Protein AF-A0A2T8HPM7-F1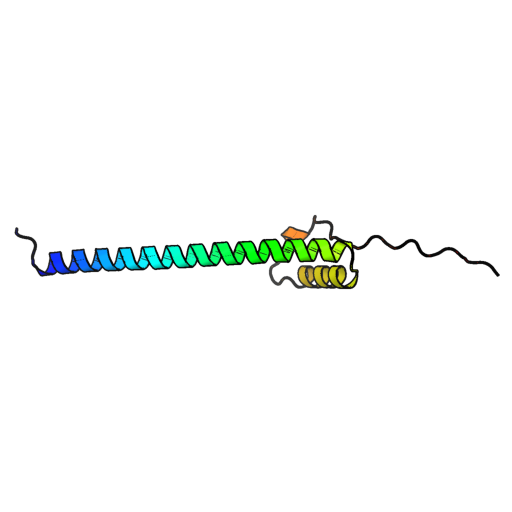 (afdb_monomer_lite)

Sequence (95 aa):
MAETELERAEKRYAQAKARLQALKNRESTRQRKLDTRRKVILGGALLDLAERDSGAAAMLDRLIRNLPREQDRKAFADWNMPSPAPSSSDPDTSS

pLDDT: mean 86.31, std 12.54, range [50.84, 97.38]

Organism: NCBI:txid2172121

Foldseek 3Di:
DDDDPVNVVVVVVVVVVVVVVVVVVVVVVVVVVVVVVVCVVVVVVLQVVQLADQVSQVVVVVVLVPPPDPVSNVVCPPPDGRHHDPPPPDDDPDD

Structure (mmCIF, N/CA/C/O backbone):
data_AF-A0A2T8HPM7-F1
#
_entry.id   AF-A0A2T8HPM7-F1
#
loop_
_atom_site.group_PDB
_atom_site.id
_atom_site.type_symbol
_atom_site.label_atom_id
_atom_site.label_alt_id
_atom_site.label_comp_id
_atom_site.label_asym_id
_atom_site.label_entity_id
_atom_site.label_seq_id
_atom_site.pdbx_PDB_ins_code
_atom_site.Cartn_x
_atom_site.Cartn_y
_atom_site.Cartn_z
_atom_site.occupancy
_atom_site.B_iso_or_equiv
_atom_site.auth_seq_id
_atom_site.auth_comp_id
_atom_site.auth_asym_id
_atom_site.auth_atom_id
_atom_site.pdbx_PDB_model_num
ATOM 1 N N . MET A 1 1 ? -39.368 -7.575 35.964 1.00 52.91 1 MET A N 1
ATOM 2 C CA . MET A 1 1 ? -38.203 -7.327 36.837 1.00 52.91 1 MET A CA 1
ATOM 3 C C . MET A 1 1 ? -37.503 -6.092 36.305 1.00 52.91 1 MET A C 1
ATOM 5 O O . MET A 1 1 ? -37.251 -6.051 35.109 1.00 52.91 1 MET A O 1
ATOM 9 N N . ALA A 1 2 ? -37.335 -5.053 37.124 1.00 61.28 2 ALA A N 1
ATOM 10 C CA . ALA A 1 2 ? -36.662 -3.831 36.693 1.00 61.28 2 ALA A CA 1
ATOM 11 C C . ALA A 1 2 ? -35.185 -4.148 36.427 1.00 61.28 2 ALA A C 1
ATOM 13 O O . ALA A 1 2 ? -34.547 -4.774 37.273 1.00 61.28 2 ALA A O 1
ATOM 14 N N . GLU A 1 3 ? -34.672 -3.751 35.259 1.00 62.62 3 GLU A N 1
ATOM 15 C CA . GLU A 1 3 ? -33.235 -3.792 34.972 1.00 62.62 3 GLU A CA 1
ATOM 16 C C . GLU A 1 3 ? -32.482 -3.163 36.140 1.00 62.62 3 GLU A C 1
ATOM 18 O O . GLU A 1 3 ? -32.775 -2.036 36.554 1.00 62.62 3 GLU A O 1
ATOM 23 N N . THR A 1 4 ? -31.527 -3.907 36.683 1.00 81.69 4 THR A N 1
ATOM 24 C CA . THR A 1 4 ? -30.693 -3.390 37.761 1.00 81.69 4 THR A CA 1
ATOM 25 C C . THR A 1 4 ? -29.808 -2.269 37.216 1.00 81.69 4 THR A C 1
ATOM 27 O O . THR A 1 4 ? -29.421 -2.262 36.045 1.00 81.69 4 THR A O 1
ATOM 30 N N . GLU A 1 5 ? -29.454 -1.301 38.060 1.00 79.69 5 GLU A N 1
ATOM 31 C CA . GLU A 1 5 ? -28.521 -0.227 37.685 1.00 79.69 5 GLU A CA 1
ATOM 32 C C . GLU A 1 5 ? -27.187 -0.775 37.142 1.00 79.69 5 GLU A C 1
ATOM 34 O O . GLU A 1 5 ? -26.570 -0.175 36.260 1.00 79.69 5 GLU A O 1
ATOM 39 N N . LEU A 1 6 ? -26.799 -1.968 37.602 1.00 81.31 6 LEU A N 1
ATOM 40 C CA . LEU A 1 6 ? -25.642 -2.716 37.125 1.00 81.31 6 LEU A CA 1
ATOM 41 C C . LEU A 1 6 ? -25.797 -3.124 35.652 1.00 81.31 6 LEU A C 1
ATOM 43 O O . LEU A 1 6 ? -24.921 -2.834 34.841 1.00 81.31 6 LEU A O 1
ATOM 47 N N . GLU A 1 7 ? -26.945 -3.679 35.266 1.00 84.31 7 GLU A N 1
ATOM 48 C CA . GLU A 1 7 ? -27.223 -4.081 33.882 1.00 84.31 7 GLU A CA 1
ATOM 49 C C . GLU A 1 7 ? -27.242 -2.871 32.926 1.00 84.31 7 GLU A C 1
ATOM 51 O O . GLU A 1 7 ? -26.733 -2.921 31.801 1.00 84.31 7 GLU A O 1
ATOM 56 N N . ARG A 1 8 ? -27.748 -1.721 33.392 1.00 84.12 8 ARG A N 1
ATOM 57 C CA . ARG A 1 8 ? -27.692 -0.456 32.637 1.00 84.12 8 ARG A CA 1
ATOM 58 C C . ARG A 1 8 ? -26.269 0.078 32.488 1.00 84.12 8 ARG A C 1
ATOM 60 O O . ARG A 1 8 ? -25.957 0.710 31.473 1.00 84.12 8 ARG A O 1
ATOM 67 N N . ALA A 1 9 ? -25.419 -0.099 33.496 1.00 85.38 9 ALA A N 1
ATOM 68 C CA . ALA A 1 9 ? -24.014 0.296 33.438 1.00 85.38 9 ALA A CA 1
ATOM 69 C C . ALA A 1 9 ? -23.225 -0.608 32.477 1.00 85.38 9 ALA A C 1
ATOM 71 O O . ALA A 1 9 ? -22.493 -0.103 31.622 1.00 85.38 9 ALA A O 1
ATOM 72 N N . GLU A 1 10 ? -23.448 -1.922 32.530 1.00 87.88 10 GLU A N 1
ATOM 73 C CA . GLU A 1 10 ? -22.831 -2.893 31.622 1.00 87.88 10 GLU A CA 1
ATOM 74 C C . GLU A 1 10 ? -23.226 -2.653 30.164 1.00 87.88 10 GLU A C 1
ATOM 76 O O . GLU A 1 10 ? -22.355 -2.599 29.292 1.00 87.88 10 GLU A O 1
ATOM 81 N N . LYS A 1 11 ? -24.515 -2.407 29.885 1.00 89.19 11 LYS A N 1
ATOM 82 C CA . LYS A 1 11 ? -24.984 -2.061 28.532 1.00 89.19 11 LYS A CA 1
ATOM 83 C C . LYS A 1 11 ? -24.289 -0.809 27.994 1.00 89.19 11 LYS A C 1
ATOM 85 O O . LYS A 1 11 ? -23.846 -0.794 26.844 1.00 89.19 11 LYS A O 1
ATOM 90 N N . ARG A 1 12 ? -24.135 0.232 28.821 1.00 88.75 12 ARG A N 1
ATOM 91 C CA . ARG A 1 12 ? -23.425 1.467 28.442 1.00 88.75 12 ARG A CA 1
ATOM 92 C C . ARG A 1 12 ? -21.939 1.217 28.180 1.00 88.75 12 ARG A C 1
ATOM 94 O O . ARG A 1 12 ? -21.411 1.706 27.180 1.00 88.75 12 ARG A O 1
ATOM 101 N N . TYR A 1 13 ? -21.279 0.417 29.016 1.00 91.44 13 TYR A N 1
ATOM 102 C CA . TYR A 1 13 ? -19.880 0.036 28.822 1.00 91.44 13 TYR A CA 1
ATOM 103 C C . TYR A 1 13 ? -19.679 -0.773 27.535 1.00 91.44 13 TYR A C 1
ATOM 105 O O . TYR A 1 13 ? -18.800 -0.454 26.733 1.00 91.44 13 TYR A O 1
ATOM 113 N N . ALA A 1 14 ? -20.527 -1.774 27.288 1.00 92.75 14 ALA A N 1
ATOM 114 C CA . ALA A 1 14 ? -20.477 -2.592 26.082 1.00 92.75 14 ALA A CA 1
ATOM 115 C C . ALA A 1 14 ? -20.653 -1.739 24.815 1.00 92.75 14 ALA A C 1
ATOM 117 O O . ALA A 1 14 ? -19.884 -1.878 23.862 1.00 92.75 14 ALA A O 1
ATOM 118 N N . GLN A 1 15 ? -21.597 -0.792 24.826 1.00 92.62 15 GLN A N 1
ATOM 119 C CA . GLN A 1 15 ? -21.787 0.150 23.721 1.00 92.62 15 GLN A CA 1
ATOM 120 C C . GLN A 1 15 ? -20.573 1.066 23.518 1.00 92.62 15 GLN A C 1
ATOM 122 O O . GLN A 1 15 ? -20.131 1.254 22.383 1.00 92.62 15 GLN A O 1
ATOM 127 N N . ALA A 1 16 ? -20.003 1.621 24.590 1.00 92.12 16 ALA A N 1
ATOM 128 C CA . ALA A 1 16 ? -18.812 2.464 24.504 1.00 92.12 16 ALA A CA 1
ATOM 129 C C . ALA A 1 16 ? -17.599 1.684 23.968 1.00 92.12 16 ALA A C 1
ATOM 131 O O . ALA A 1 16 ? -16.894 2.162 23.077 1.00 92.12 16 ALA A O 1
ATOM 132 N N . LYS A 1 17 ? -17.403 0.446 24.435 1.00 94.19 17 LYS A N 1
ATOM 133 C CA . LYS A 1 17 ? -16.348 -0.458 23.964 1.00 94.19 17 LYS A CA 1
ATOM 134 C C . LYS A 1 17 ? -16.524 -0.811 22.487 1.00 94.19 17 LYS A C 1
ATOM 136 O O . LYS A 1 17 ? -15.554 -0.753 21.731 1.00 94.19 17 LYS A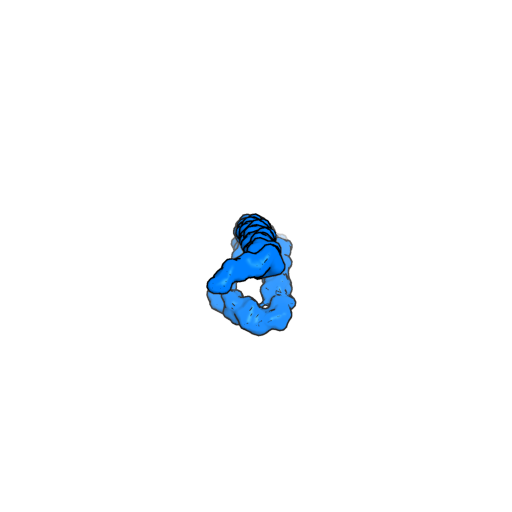 O 1
ATOM 141 N N . ALA A 1 18 ? -17.749 -1.107 22.052 1.00 94.56 18 ALA A N 1
ATOM 142 C CA . ALA A 1 18 ? -18.056 -1.377 20.649 1.00 94.56 18 ALA A CA 1
ATOM 143 C C . ALA A 1 18 ? -17.770 -0.159 19.754 1.00 94.56 18 ALA A C 1
ATOM 145 O O . ALA A 1 18 ? -17.155 -0.299 18.695 1.00 94.56 18 ALA A O 1
ATOM 146 N N . ARG A 1 19 ? -18.137 1.052 20.200 1.00 92.44 19 ARG A N 1
ATOM 147 C CA . ARG A 1 19 ? -17.823 2.306 19.490 1.00 92.44 19 ARG A CA 1
ATOM 148 C C . ARG A 1 19 ? -16.316 2.528 19.373 1.00 92.44 19 ARG A C 1
ATOM 150 O O . ARG A 1 19 ? -15.831 2.837 18.286 1.00 92.44 19 ARG A O 1
ATOM 157 N N . LEU A 1 20 ? -15.571 2.319 20.457 1.00 92.19 20 LEU A N 1
ATOM 158 C CA . LEU A 1 20 ? -14.114 2.450 20.465 1.00 92.19 20 LEU A CA 1
ATOM 159 C C . LEU A 1 20 ? -13.449 1.443 19.518 1.00 92.19 20 LEU A C 1
ATOM 161 O O . LEU A 1 20 ? -12.558 1.811 18.752 1.00 92.19 20 LEU A O 1
ATOM 165 N N . GLN A 1 21 ? -13.914 0.192 19.504 1.00 94.69 21 GLN A N 1
ATOM 166 C CA . GLN A 1 21 ? -13.410 -0.814 18.571 1.00 94.69 21 GLN A CA 1
ATOM 167 C C . GLN A 1 21 ? -13.724 -0.451 17.113 1.00 94.69 21 GLN A C 1
ATOM 169 O O . GLN A 1 21 ? -12.864 -0.593 16.245 1.00 94.69 21 GLN A O 1
ATOM 174 N N . ALA A 1 22 ? -14.924 0.066 16.834 1.00 94.00 22 ALA A N 1
ATOM 175 C CA . ALA A 1 22 ? -15.299 0.510 15.495 1.00 94.00 22 ALA A CA 1
ATOM 176 C C . ALA A 1 22 ? -14.402 1.655 14.994 1.00 94.00 22 ALA A C 1
ATOM 178 O O . ALA A 1 22 ? -13.991 1.645 13.833 1.00 94.00 22 ALA A O 1
ATOM 179 N N . LEU A 1 23 ? -14.051 2.611 15.859 1.00 94.38 23 LEU A N 1
ATOM 180 C CA . LEU A 1 23 ? -13.124 3.695 15.520 1.00 94.38 23 LEU A CA 1
ATOM 181 C C . LEU A 1 23 ? -11.709 3.171 15.240 1.00 94.38 23 LEU A C 1
ATOM 183 O O . LEU A 1 23 ? -11.155 3.476 14.184 1.00 94.38 23 LEU A O 1
ATOM 187 N N . LYS A 1 24 ? -11.173 2.294 16.099 1.00 94.12 24 LYS A N 1
ATOM 188 C CA . LYS A 1 24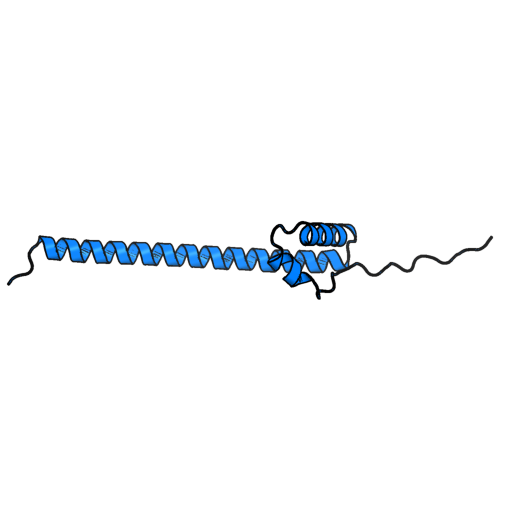 ? -9.867 1.645 15.873 1.00 94.12 24 LYS A CA 1
ATOM 189 C C . LYS A 1 24 ? -9.822 0.873 14.555 1.00 94.12 24 LYS A C 1
ATOM 191 O O . LYS A 1 24 ? -8.853 0.964 13.804 1.00 94.12 24 LYS A O 1
ATOM 196 N N . ASN A 1 25 ? -10.889 0.140 14.239 1.00 94.44 25 ASN A N 1
ATOM 197 C CA . ASN A 1 25 ? -10.992 -0.607 12.986 1.00 94.44 25 ASN A CA 1
ATOM 198 C C . ASN A 1 25 ? -11.038 0.325 11.766 1.00 94.44 25 ASN A C 1
ATOM 200 O O . ASN A 1 25 ? -10.457 0.017 10.724 1.00 94.44 25 ASN A O 1
ATOM 204 N N . ARG A 1 26 ? -11.704 1.481 11.876 1.00 93.88 26 ARG A N 1
ATOM 205 C CA . ARG A 1 26 ? -11.728 2.493 10.808 1.00 93.88 26 ARG A CA 1
ATOM 206 C C . ARG A 1 26 ? -10.350 3.100 10.579 1.00 93.88 26 ARG A C 1
ATOM 208 O O . ARG A 1 26 ? -9.945 3.248 9.427 1.00 93.88 26 ARG A O 1
ATOM 215 N N . GLU A 1 27 ? -9.622 3.415 11.646 1.00 94.12 27 GLU A N 1
ATOM 216 C CA . GLU A 1 27 ? -8.260 3.942 11.546 1.00 94.12 27 GLU A CA 1
ATOM 217 C C . GLU A 1 27 ? -7.299 2.928 10.933 1.00 94.12 27 GLU A C 1
ATOM 219 O O . GLU A 1 27 ? -6.604 3.264 9.975 1.00 94.12 27 GLU A O 1
ATOM 224 N N . SER A 1 28 ? -7.315 1.674 11.394 1.00 93.56 28 SER A N 1
ATOM 225 C CA . SER A 1 28 ? -6.461 0.626 10.826 1.00 93.56 28 SER A CA 1
ATOM 226 C C . SER A 1 28 ? -6.782 0.373 9.351 1.00 93.56 28 SER A C 1
ATOM 228 O O . SER A 1 28 ? -5.878 0.237 8.528 1.00 93.56 28 SER A O 1
ATOM 230 N N . THR A 1 29 ? -8.064 0.409 8.978 1.00 93.88 29 THR A N 1
ATOM 231 C CA . THR A 1 29 ? -8.494 0.313 7.578 1.00 93.88 29 THR A CA 1
ATOM 232 C C . THR A 1 29 ? -7.978 1.492 6.755 1.00 93.88 29 THR A C 1
ATOM 234 O O . THR A 1 29 ? -7.469 1.297 5.652 1.00 93.88 29 THR A O 1
ATOM 237 N N . ARG A 1 30 ? -8.073 2.722 7.275 1.00 94.06 30 ARG A N 1
ATOM 238 C CA . ARG A 1 30 ? -7.561 3.920 6.594 1.00 94.06 30 ARG A CA 1
ATOM 239 C C . ARG A 1 30 ? -6.043 3.850 6.417 1.00 94.06 30 ARG A C 1
ATOM 241 O O . ARG A 1 30 ? -5.559 4.133 5.325 1.00 94.06 30 ARG A O 1
ATOM 248 N N . GLN A 1 31 ? -5.308 3.436 7.447 1.00 93.38 31 GLN A N 1
ATOM 249 C CA . GLN A 1 31 ? -3.854 3.277 7.383 1.00 93.38 31 GLN A CA 1
ATOM 250 C C . GLN A 1 31 ? -3.450 2.229 6.346 1.00 93.38 31 GLN A C 1
ATOM 252 O O . GLN A 1 31 ? -2.601 2.514 5.507 1.00 93.38 31 GLN A O 1
ATOM 257 N N . ARG A 1 32 ? -4.113 1.065 6.327 1.00 95.44 32 ARG A N 1
ATOM 258 C CA . ARG A 1 32 ? -3.867 0.022 5.318 1.00 95.44 32 ARG A CA 1
ATOM 259 C C . ARG A 1 32 ? -4.132 0.526 3.902 1.00 95.44 32 ARG A C 1
ATOM 261 O O . ARG A 1 32 ? -3.306 0.307 3.031 1.00 95.44 32 ARG A O 1
ATOM 268 N N . LYS A 1 33 ? -5.226 1.265 3.673 1.00 96.38 33 LYS A N 1
ATOM 269 C CA . LYS A 1 33 ? -5.514 1.866 2.356 1.00 96.38 33 LYS A CA 1
ATOM 270 C C . LYS A 1 33 ? -4.406 2.816 1.899 1.00 96.38 33 LYS A C 1
ATOM 272 O O . LYS A 1 33 ? -4.005 2.775 0.738 1.00 96.38 33 LYS A O 1
ATOM 277 N N . LEU A 1 34 ? -3.914 3.667 2.800 1.00 95.12 34 LEU A N 1
ATOM 278 C CA . LEU A 1 34 ? -2.817 4.587 2.492 1.00 95.12 34 LEU A CA 1
ATOM 279 C C . LEU A 1 34 ? -1.506 3.842 2.224 1.00 95.12 34 LEU A C 1
ATOM 281 O O . LEU A 1 34 ? -0.805 4.182 1.276 1.00 95.12 34 LEU A O 1
ATOM 285 N N . ASP A 1 35 ? -1.194 2.824 3.022 1.00 96.69 35 ASP A N 1
ATOM 286 C CA . ASP A 1 35 ? -0.011 1.981 2.843 1.00 96.69 35 ASP A CA 1
ATOM 287 C C . ASP A 1 35 ? -0.045 1.227 1.505 1.00 96.69 35 ASP A C 1
ATOM 289 O O . ASP A 1 35 ? 0.901 1.316 0.724 1.00 96.69 35 ASP A O 1
ATOM 293 N N . THR A 1 36 ? -1.171 0.588 1.171 1.00 97.38 36 THR A N 1
ATOM 294 C CA . THR A 1 36 ? -1.372 -0.051 -0.136 1.00 97.38 36 THR A CA 1
ATOM 295 C C . THR A 1 36 ? -1.188 0.952 -1.270 1.00 97.38 36 THR A C 1
ATOM 297 O O . THR A 1 36 ? -0.465 0.662 -2.218 1.00 97.38 36 THR A O 1
ATOM 300 N N . ARG A 1 37 ? -1.764 2.159 -1.169 1.00 96.25 37 ARG A N 1
ATOM 301 C CA . ARG A 1 37 ? -1.595 3.193 -2.202 1.00 96.25 37 ARG A CA 1
ATOM 302 C C . ARG A 1 37 ? -0.130 3.599 -2.376 1.00 96.25 37 ARG A C 1
ATOM 304 O O . ARG A 1 37 ? 0.320 3.725 -3.507 1.00 96.25 37 ARG A O 1
ATOM 311 N N . ARG A 1 38 ? 0.620 3.779 -1.284 1.00 97.38 38 ARG A N 1
ATOM 312 C CA . ARG A 1 38 ? 2.058 4.103 -1.338 1.00 97.38 38 ARG A CA 1
ATOM 313 C C . ARG A 1 38 ? 2.856 2.995 -2.018 1.00 97.38 38 ARG A C 1
ATOM 315 O O . ARG A 1 38 ? 3.674 3.297 -2.877 1.00 97.38 38 ARG A O 1
ATOM 322 N N . LYS A 1 39 ? 2.577 1.734 -1.679 1.00 96.75 39 LYS A N 1
ATOM 323 C CA . LYS A 1 39 ? 3.226 0.565 -2.290 1.00 96.75 39 LYS A CA 1
ATOM 324 C C . LYS A 1 39 ? 2.930 0.453 -3.782 1.00 96.75 39 LYS A C 1
ATOM 326 O O . LYS A 1 39 ? 3.849 0.200 -4.546 1.00 96.75 39 LYS A O 1
ATOM 331 N N . VAL A 1 40 ? 1.685 0.692 -4.197 1.00 96.81 40 VAL A N 1
ATOM 332 C CA . VAL A 1 40 ? 1.299 0.677 -5.618 1.00 96.81 40 VAL A CA 1
ATOM 333 C C . VAL A 1 40 ? 2.002 1.790 -6.393 1.00 96.81 40 VAL A C 1
ATOM 335 O O . VAL A 1 40 ? 2.579 1.517 -7.438 1.00 96.81 40 VAL A O 1
ATOM 338 N N . ILE A 1 41 ? 2.001 3.023 -5.874 1.00 96.62 41 ILE A N 1
ATOM 339 C CA . ILE A 1 41 ? 2.658 4.162 -6.538 1.00 96.62 41 ILE A CA 1
ATOM 340 C C . ILE A 1 41 ? 4.166 3.927 -6.650 1.00 96.62 41 ILE A C 1
ATOM 342 O O . ILE A 1 41 ? 4.731 4.095 -7.725 1.00 96.62 41 ILE A O 1
ATOM 346 N N . LEU A 1 42 ? 4.812 3.525 -5.553 1.00 96.38 42 LEU A N 1
ATOM 347 C CA . LEU A 1 42 ? 6.249 3.265 -5.544 1.00 96.38 42 LEU A CA 1
ATOM 348 C C . LEU A 1 42 ? 6.614 2.087 -6.453 1.00 96.38 42 LEU A C 1
ATOM 350 O O . LEU A 1 42 ? 7.612 2.157 -7.157 1.00 96.38 42 LEU A O 1
ATOM 354 N N . GLY A 1 43 ? 5.799 1.029 -6.450 1.00 94.25 43 GLY A N 1
ATOM 355 C CA . GLY A 1 43 ? 5.964 -0.116 -7.337 1.00 94.25 43 GLY A CA 1
ATOM 356 C C . GLY A 1 43 ? 5.898 0.299 -8.802 1.00 94.25 43 GLY A C 1
ATOM 357 O O . GLY A 1 43 ? 6.834 0.018 -9.534 1.00 94.25 43 GLY A O 1
ATOM 358 N N . GLY A 1 44 ? 4.856 1.033 -9.206 1.00 94.31 44 GLY A N 1
ATOM 359 C CA . GLY A 1 44 ? 4.734 1.551 -10.573 1.00 94.31 44 GLY A CA 1
ATOM 360 C C . GLY A 1 44 ? 5.934 2.406 -10.983 1.00 94.31 44 GLY A C 1
ATOM 361 O O . GLY A 1 44 ? 6.563 2.122 -11.992 1.00 94.31 44 GLY A O 1
ATOM 362 N N . ALA A 1 45 ? 6.334 3.362 -10.139 1.00 95.12 45 ALA A N 1
ATOM 363 C CA . ALA A 1 45 ? 7.497 4.208 -10.412 1.00 95.12 45 ALA A CA 1
ATOM 364 C C . ALA A 1 45 ? 8.813 3.415 -10.532 1.00 95.12 45 ALA A C 1
ATOM 366 O O . ALA A 1 45 ? 9.685 3.782 -11.315 1.00 95.12 45 ALA A O 1
ATOM 367 N N . LEU A 1 46 ? 8.973 2.330 -9.763 1.00 93.75 46 LEU A N 1
ATOM 368 C CA . LEU A 1 46 ? 10.139 1.452 -9.864 1.00 93.75 46 LEU A CA 1
ATOM 369 C C . LEU A 1 46 ? 10.139 0.651 -11.173 1.00 93.75 46 LEU A C 1
ATOM 371 O O . LEU A 1 46 ? 11.204 0.466 -11.757 1.00 93.75 46 LEU A O 1
ATOM 375 N N . LEU A 1 47 ? 8.970 0.194 -11.634 1.00 92.50 47 LEU A N 1
ATOM 376 C CA . LEU A 1 47 ? 8.837 -0.486 -12.926 1.00 92.50 47 LEU A CA 1
ATOM 377 C C . LEU A 1 47 ? 9.165 0.465 -14.078 1.00 92.50 47 LEU A C 1
ATOM 379 O O . LEU A 1 47 ? 10.002 0.121 -14.907 1.00 92.50 47 LEU A O 1
ATOM 383 N N . ASP A 1 48 ? 8.608 1.678 -14.061 1.00 93.50 48 ASP A N 1
ATOM 384 C CA . ASP A 1 48 ? 8.893 2.717 -15.060 1.00 93.50 48 ASP A CA 1
ATOM 385 C C . ASP A 1 48 ? 10.392 3.069 -15.107 1.00 93.50 48 ASP A C 1
ATOM 387 O O . ASP A 1 48 ? 10.958 3.325 -16.172 1.00 93.50 48 ASP A O 1
ATOM 391 N N . LEU A 1 49 ? 11.061 3.083 -13.946 1.00 92.44 49 LEU A N 1
ATOM 392 C CA . LEU A 1 49 ? 12.502 3.320 -13.860 1.00 92.44 49 LEU A CA 1
ATOM 393 C C . LEU A 1 49 ? 13.306 2.151 -14.446 1.00 92.44 49 LEU A C 1
ATOM 395 O O . LEU A 1 49 ? 14.272 2.380 -15.170 1.00 92.44 49 LEU A O 1
ATOM 399 N N . ALA A 1 50 ? 12.906 0.910 -14.162 1.00 93.19 50 ALA A N 1
ATOM 400 C CA . ALA A 1 50 ? 13.575 -0.292 -14.657 1.00 93.19 50 ALA A CA 1
ATOM 401 C C . ALA A 1 50 ? 13.500 -0.442 -16.188 1.00 93.19 50 ALA A C 1
ATOM 403 O O . ALA A 1 50 ? 14.361 -1.083 -16.782 1.00 93.19 50 ALA A O 1
ATOM 404 N N . GLU A 1 51 ? 12.531 0.191 -16.852 1.00 91.94 51 GLU A N 1
ATOM 405 C CA . GLU A 1 51 ? 12.485 0.260 -18.321 1.00 91.94 51 GLU A CA 1
ATOM 406 C C . GLU A 1 51 ? 13.589 1.137 -18.932 1.00 91.94 51 GLU A C 1
ATOM 408 O O . GLU A 1 51 ? 13.825 1.083 -20.137 1.00 91.94 51 GLU A O 1
ATOM 413 N N . ARG A 1 52 ? 14.251 1.985 -18.136 1.00 92.50 52 ARG A N 1
ATOM 414 C CA . ARG A 1 52 ? 15.206 2.995 -18.629 1.00 92.50 52 ARG A CA 1
ATOM 415 C C . ARG A 1 52 ? 16.583 2.887 -17.986 1.00 92.50 52 ARG A C 1
ATOM 417 O O . ARG A 1 52 ? 17.565 3.290 -18.599 1.00 92.50 52 ARG A O 1
ATOM 424 N N . ASP A 1 53 ? 16.652 2.353 -16.771 1.00 92.62 53 ASP A N 1
ATOM 425 C CA . ASP A 1 53 ? 17.869 2.231 -15.976 1.00 92.62 53 ASP A CA 1
ATOM 426 C C . ASP A 1 53 ? 18.203 0.755 -15.709 1.00 92.62 53 ASP A C 1
ATOM 428 O O . ASP A 1 53 ? 17.433 0.008 -15.097 1.00 92.62 53 ASP A O 1
ATOM 432 N N . SER A 1 54 ? 19.382 0.329 -16.163 1.00 89.62 54 SER A N 1
ATOM 433 C CA . SER A 1 54 ? 19.840 -1.059 -16.031 1.00 89.62 54 SER A CA 1
ATOM 434 C C . SER A 1 54 ? 20.166 -1.442 -14.586 1.00 89.62 54 SER A C 1
ATOM 436 O O . SER A 1 54 ? 20.007 -2.605 -14.210 1.00 89.62 54 SER A O 1
ATOM 438 N N . GLY A 1 55 ? 20.565 -0.479 -13.751 1.00 92.06 55 GLY A N 1
ATOM 439 C CA . GLY A 1 55 ? 20.796 -0.689 -12.325 1.00 92.06 55 GLY A CA 1
ATOM 440 C C . GLY A 1 55 ? 19.495 -0.970 -11.572 1.00 92.06 55 GLY A C 1
ATOM 441 O O 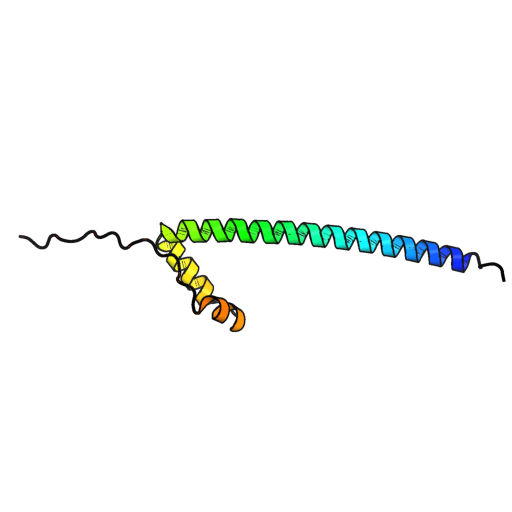. GLY A 1 55 ? 19.437 -1.892 -10.755 1.00 92.06 55 GLY A O 1
ATOM 442 N N . ALA A 1 56 ? 18.433 -0.229 -11.886 1.00 91.69 56 ALA A N 1
ATOM 443 C CA . ALA A 1 56 ? 17.097 -0.437 -11.340 1.00 91.69 56 ALA A CA 1
ATOM 444 C C . ALA A 1 56 ? 16.511 -1.787 -11.776 1.00 91.69 56 ALA A C 1
ATOM 446 O O . ALA A 1 56 ? 15.992 -2.521 -10.932 1.00 91.69 56 ALA A O 1
ATOM 447 N N . ALA A 1 57 ? 16.666 -2.162 -13.051 1.00 92.12 57 ALA A N 1
ATOM 448 C CA . ALA A 1 57 ? 16.260 -3.478 -13.548 1.00 92.12 57 ALA A CA 1
ATOM 449 C C . ALA A 1 57 ? 16.993 -4.621 -12.817 1.00 92.12 57 ALA A C 1
ATOM 451 O O . ALA A 1 57 ? 16.360 -5.556 -12.320 1.00 92.12 57 ALA A O 1
ATOM 452 N N . ALA A 1 58 ? 18.316 -4.513 -12.650 1.00 92.62 58 ALA A N 1
ATOM 453 C CA . ALA A 1 58 ? 19.110 -5.503 -11.920 1.00 92.62 58 ALA A CA 1
ATOM 454 C C . ALA A 1 58 ? 18.732 -5.585 -10.427 1.00 92.62 58 ALA A C 1
ATOM 456 O O . ALA A 1 58 ? 18.705 -6.672 -9.839 1.00 92.62 58 ALA A O 1
ATOM 457 N N . MET A 1 59 ? 18.415 -4.447 -9.800 1.00 93.06 59 MET A N 1
ATOM 458 C CA . MET A 1 59 ? 17.926 -4.406 -8.421 1.00 93.06 59 MET A CA 1
ATOM 459 C C . MET A 1 59 ? 16.572 -5.111 -8.288 1.00 93.06 59 MET A C 1
ATOM 461 O O . MET A 1 59 ? 16.390 -5.898 -7.356 1.00 93.06 59 MET A O 1
ATOM 465 N N . LEU A 1 60 ? 15.644 -4.862 -9.215 1.00 92.12 60 LEU A N 1
ATOM 466 C CA . LEU A 1 60 ? 14.328 -5.497 -9.238 1.00 92.12 60 LEU A CA 1
ATOM 467 C C . LEU A 1 60 ? 14.453 -7.021 -9.381 1.00 92.12 60 LEU A C 1
ATOM 469 O O . LEU A 1 60 ? 13.839 -7.765 -8.618 1.00 92.12 60 LEU A O 1
ATOM 473 N N . ASP A 1 61 ? 15.312 -7.488 -10.285 1.00 91.25 61 ASP A N 1
ATOM 474 C CA . ASP A 1 61 ? 15.584 -8.914 -10.508 1.00 91.25 61 ASP A CA 1
ATOM 475 C C . ASP A 1 61 ? 16.177 -9.573 -9.249 1.00 91.25 61 ASP A C 1
ATOM 477 O O . ASP A 1 61 ? 15.736 -10.629 -8.782 1.00 91.25 61 ASP A O 1
ATOM 481 N N . ARG A 1 62 ? 17.113 -8.886 -8.582 1.00 92.56 62 ARG A N 1
ATOM 482 C CA . ARG A 1 62 ? 17.640 -9.330 -7.284 1.00 92.56 62 ARG A CA 1
ATOM 483 C C . ARG A 1 62 ? 16.556 -9.404 -6.203 1.00 92.56 62 ARG A C 1
ATOM 485 O O . ARG A 1 62 ? 16.604 -10.329 -5.391 1.00 92.56 62 ARG A O 1
ATOM 492 N N . LEU A 1 63 ? 15.617 -8.461 -6.151 1.00 91.94 63 LEU A N 1
ATOM 493 C CA . LEU A 1 63 ? 14.535 -8.465 -5.160 1.00 91.94 63 LEU A CA 1
ATOM 494 C C . LEU A 1 63 ? 13.599 -9.662 -5.353 1.00 91.94 63 LEU A C 1
ATOM 496 O O . LEU A 1 63 ? 13.313 -10.358 -4.381 1.00 91.94 63 LEU A O 1
ATOM 500 N N . ILE A 1 64 ? 13.184 -9.944 -6.591 1.00 90.88 64 ILE A N 1
ATOM 501 C CA . ILE A 1 64 ? 12.279 -11.061 -6.905 1.00 90.88 64 ILE A CA 1
ATOM 502 C C . ILE A 1 64 ? 12.937 -12.405 -6.581 1.00 90.88 64 ILE A C 1
ATOM 504 O O . ILE A 1 64 ? 12.334 -13.247 -5.911 1.00 90.88 64 ILE A O 1
ATOM 508 N N . ARG A 1 65 ? 14.202 -12.599 -6.978 1.00 90.00 65 ARG A N 1
ATOM 509 C CA . ARG A 1 65 ? 14.932 -13.849 -6.702 1.00 90.00 65 ARG A CA 1
ATOM 510 C C . ARG A 1 65 ? 15.126 -14.122 -5.210 1.00 90.00 65 ARG A C 1
ATOM 512 O O . ARG A 1 65 ? 15.122 -15.281 -4.802 1.00 90.00 65 ARG A O 1
ATOM 519 N N . ASN A 1 66 ? 15.257 -13.075 -4.394 1.00 92.81 66 ASN A N 1
ATOM 52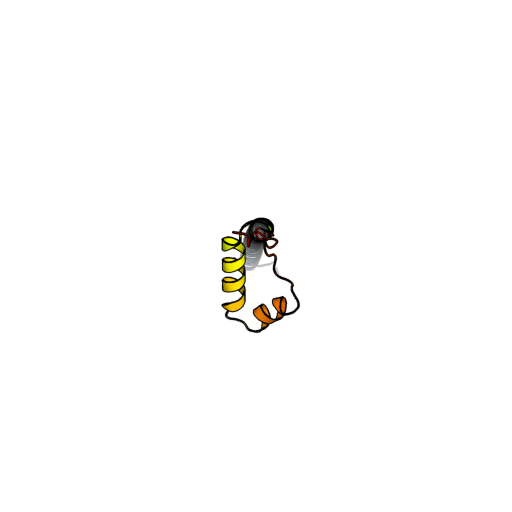0 C CA . ASN A 1 66 ? 15.456 -13.191 -2.945 1.00 92.81 66 ASN A CA 1
ATOM 521 C C . ASN A 1 66 ? 14.149 -13.212 -2.133 1.00 92.81 66 ASN A C 1
ATOM 523 O O . ASN A 1 66 ? 14.201 -13.173 -0.901 1.00 92.81 66 ASN A O 1
ATOM 527 N N . LEU A 1 67 ? 12.977 -13.287 -2.778 1.00 92.25 67 LEU A N 1
ATOM 528 C CA . LEU A 1 67 ? 11.711 -13.414 -2.057 1.00 92.25 67 LEU A CA 1
ATOM 529 C C . LEU A 1 67 ? 11.706 -14.697 -1.207 1.00 92.25 67 LEU A C 1
ATOM 531 O O . LEU A 1 67 ? 11.968 -15.781 -1.737 1.00 92.25 67 LEU A O 1
ATOM 535 N N . PRO A 1 68 ? 11.388 -14.612 0.099 1.00 90.00 68 PRO A N 1
ATOM 536 C CA . PRO A 1 68 ? 11.518 -15.742 1.018 1.00 90.00 68 PRO A CA 1
ATOM 537 C C . PRO A 1 68 ? 10.442 -16.809 0.795 1.00 90.00 68 PRO A C 1
ATOM 539 O O . PRO A 1 68 ? 10.665 -17.986 1.072 1.00 90.00 68 PRO A O 1
ATOM 542 N N . ARG A 1 69 ? 9.266 -16.410 0.298 1.00 93.75 69 ARG A N 1
ATOM 543 C CA . ARG A 1 69 ? 8.126 -17.302 0.083 1.00 93.75 69 ARG A CA 1
ATOM 544 C C . ARG A 1 69 ? 8.106 -17.796 -1.353 1.00 93.75 69 ARG A C 1
ATOM 546 O O . ARG A 1 69 ? 8.102 -17.011 -2.296 1.00 93.75 69 ARG A O 1
ATOM 553 N N . GLU A 1 70 ? 8.014 -19.110 -1.517 1.00 87.94 70 GLU A N 1
ATOM 554 C CA . GLU A 1 70 ? 7.934 -19.729 -2.841 1.00 87.94 70 GLU A CA 1
ATOM 555 C C . GLU A 1 70 ? 6.656 -19.334 -3.596 1.00 87.94 70 GLU A C 1
ATOM 557 O O . GLU A 1 70 ? 6.702 -19.149 -4.807 1.00 87.94 70 GLU A O 1
ATOM 562 N N . GLN A 1 71 ? 5.535 -19.147 -2.888 1.00 89.38 71 GLN A N 1
ATOM 563 C CA . GLN A 1 71 ? 4.283 -18.659 -3.484 1.00 89.38 71 GLN A CA 1
ATOM 564 C C . GLN A 1 71 ? 4.453 -17.264 -4.098 1.00 89.38 71 GLN A C 1
ATOM 566 O O . GLN A 1 71 ? 3.998 -17.033 -5.214 1.00 89.38 71 GLN A O 1
ATOM 571 N N . ASP A 1 72 ? 5.170 -16.371 -3.409 1.00 90.62 72 ASP A N 1
ATOM 572 C CA . ASP A 1 72 ? 5.434 -15.020 -3.907 1.00 90.62 72 ASP A CA 1
ATOM 573 C C . ASP A 1 72 ? 6.356 -15.072 -5.134 1.00 90.62 72 ASP A C 1
ATOM 575 O O . ASP A 1 72 ? 6.107 -14.370 -6.104 1.00 90.62 72 ASP A O 1
ATOM 579 N N . ARG A 1 73 ? 7.369 -15.956 -5.153 1.00 88.62 73 ARG A N 1
ATOM 580 C CA . ARG A 1 73 ? 8.211 -16.179 -6.347 1.00 88.62 73 ARG A CA 1
ATOM 581 C C . ARG A 1 73 ? 7.406 -16.705 -7.537 1.00 88.62 73 ARG A C 1
ATOM 583 O O . ARG A 1 73 ? 7.603 -16.240 -8.653 1.00 88.62 73 ARG A O 1
ATOM 590 N N . LYS A 1 74 ? 6.484 -17.646 -7.303 1.00 89.56 74 LYS A N 1
ATOM 591 C CA . LYS A 1 74 ? 5.609 -18.206 -8.349 1.00 89.56 74 LYS A CA 1
ATOM 592 C C . LYS A 1 74 ? 4.715 -17.150 -8.992 1.00 89.56 74 LYS A C 1
ATOM 594 O O . LYS A 1 74 ? 4.444 -17.259 -10.180 1.00 89.56 74 LYS A O 1
ATOM 599 N N . ALA A 1 75 ? 4.319 -16.111 -8.254 1.00 90.31 75 ALA A N 1
ATOM 600 C CA . ALA A 1 75 ? 3.552 -14.996 -8.812 1.00 90.31 75 ALA A CA 1
ATOM 601 C C . ALA A 1 75 ? 4.306 -14.226 -9.915 1.00 90.31 75 ALA A C 1
ATOM 603 O O . ALA A 1 75 ? 3.676 -13.518 -10.694 1.00 90.31 75 ALA A O 1
ATOM 604 N N . PHE A 1 76 ? 5.631 -14.382 -9.997 1.00 89.25 76 PHE A N 1
ATOM 605 C CA . PHE A 1 76 ? 6.487 -13.737 -10.991 1.00 89.25 76 PHE A CA 1
ATOM 606 C C . PHE A 1 76 ? 7.066 -14.711 -12.031 1.00 89.25 76 PHE A C 1
ATOM 608 O O . PHE A 1 76 ? 7.871 -14.289 -12.852 1.00 89.25 76 PHE A O 1
ATOM 615 N N . ALA A 1 77 ? 6.688 -15.997 -12.016 1.00 84.12 77 ALA A N 1
ATOM 616 C CA . ALA A 1 77 ? 7.284 -17.011 -12.894 1.00 84.12 77 ALA A CA 1
ATOM 617 C C . ALA A 1 77 ? 7.019 -16.757 -14.390 1.00 84.12 77 ALA A C 1
ATOM 619 O O . ALA A 1 77 ? 7.926 -16.916 -15.201 1.00 84.12 77 ALA A O 1
ATOM 620 N N . ASP A 1 78 ? 5.810 -16.306 -14.733 1.00 86.38 78 ASP A N 1
ATOM 621 C CA . ASP A 1 78 ? 5.402 -16.001 -16.114 1.00 86.38 78 ASP A CA 1
ATOM 622 C C . ASP A 1 78 ? 5.463 -14.494 -16.426 1.00 86.38 78 ASP A C 1
ATOM 624 O O . ASP A 1 78 ? 4.917 -14.024 -17.427 1.00 86.38 78 ASP A O 1
ATOM 628 N N . TRP A 1 79 ? 6.081 -13.701 -15.546 1.00 86.06 79 TRP A N 1
ATOM 629 C CA . TRP A 1 79 ? 6.115 -12.251 -15.685 1.00 86.06 79 TRP A CA 1
ATOM 630 C C . TRP A 1 79 ? 7.394 -11.781 -16.377 1.00 86.06 79 TRP A C 1
ATOM 632 O O . TRP A 1 79 ? 8.503 -12.036 -15.909 1.00 86.06 79 TRP A O 1
ATOM 642 N N . ASN A 1 80 ? 7.238 -11.046 -17.480 1.00 82.50 80 ASN A N 1
ATOM 643 C CA . ASN A 1 80 ? 8.366 -10.466 -18.198 1.00 82.50 80 ASN A CA 1
ATOM 644 C C . ASN A 1 80 ? 8.854 -9.194 -17.492 1.00 82.50 80 ASN A C 1
ATOM 646 O O . ASN A 1 80 ? 8.127 -8.201 -17.425 1.00 82.50 80 ASN A O 1
ATOM 650 N N . MET A 1 81 ? 10.080 -9.225 -16.966 1.00 81.31 81 MET A N 1
ATOM 651 C CA . MET A 1 81 ? 10.645 -8.084 -16.246 1.00 81.31 81 MET A CA 1
ATOM 652 C C . MET A 1 81 ? 10.953 -6.915 -17.191 1.00 81.31 81 MET A C 1
ATOM 654 O O . MET A 1 81 ? 11.489 -7.141 -18.281 1.00 81.31 81 MET A O 1
ATOM 658 N N . PRO A 1 82 ? 10.670 -5.667 -16.775 1.00 81.44 82 PRO A N 1
ATOM 659 C CA . PRO A 1 82 ? 11.123 -4.494 -17.504 1.00 81.44 82 PRO A CA 1
ATOM 660 C C . PRO A 1 82 ? 12.653 -4.467 -17.516 1.00 81.44 82 PRO A C 1
ATOM 662 O O . PRO A 1 82 ? 13.309 -4.626 -16.485 1.00 81.44 82 PRO A O 1
ATOM 665 N N . SER A 1 83 ? 13.205 -4.290 -18.708 1.00 79.94 83 SER A N 1
ATOM 666 C CA . SER A 1 83 ? 14.633 -4.151 -18.953 1.00 79.94 83 SER A CA 1
ATOM 667 C C . SER A 1 83 ? 14.816 -2.982 -19.905 1.00 79.94 83 SER A C 1
ATOM 669 O O . SER A 1 83 ? 14.035 -2.867 -20.857 1.00 79.94 83 SER A O 1
ATOM 671 N N . PRO A 1 84 ? 15.847 -2.144 -19.716 1.00 80.25 84 PRO A N 1
ATOM 672 C CA . PRO A 1 84 ? 16.178 -1.152 -20.718 1.00 80.25 84 PRO A CA 1
ATOM 673 C C . PRO A 1 84 ? 16.488 -1.856 -22.033 1.00 80.25 84 PRO A C 1
ATOM 675 O O . PRO A 1 84 ? 17.135 -2.910 -22.049 1.00 80.25 84 PRO A O 1
ATOM 678 N N . ALA A 1 85 ? 15.984 -1.292 -23.132 1.00 72.81 85 ALA A N 1
ATOM 679 C CA . ALA A 1 85 ? 16.313 -1.776 -24.462 1.00 72.81 85 ALA A CA 1
ATOM 680 C C . ALA A 1 85 ? 17.845 -1.812 -24.600 1.00 72.81 85 ALA A C 1
ATOM 682 O O . ALA A 1 85 ? 18.500 -0.846 -24.190 1.00 72.81 85 ALA A O 1
ATOM 683 N N . PRO A 1 86 ? 18.431 -2.893 -25.148 1.00 64.81 86 PRO A N 1
ATOM 684 C CA . PRO A 1 86 ? 19.852 -2.901 -25.432 1.00 64.81 86 PRO A CA 1
ATOM 685 C C . PRO A 1 86 ? 20.107 -1.753 -26.404 1.00 64.81 86 PRO A C 1
ATOM 687 O O . PRO A 1 86 ? 19.610 -1.760 -27.531 1.00 64.81 86 PRO A O 1
ATOM 690 N N . SER A 1 87 ? 20.826 -0.729 -25.945 1.00 55.97 87 SER A N 1
ATOM 691 C CA . SER A 1 87 ? 21.338 0.312 -26.819 1.00 55.97 87 SER A CA 1
ATOM 692 C C . SER A 1 87 ? 22.197 -0.392 -27.860 1.00 55.97 87 SER A C 1
ATOM 694 O O . SER A 1 87 ? 23.269 -0.904 -27.541 1.00 55.97 87 SER A O 1
ATOM 696 N N . SER A 1 88 ? 21.691 -0.482 -29.087 1.00 54.25 88 SER A N 1
ATOM 697 C CA . SER A 1 88 ? 22.438 -0.939 -30.250 1.00 54.25 88 SER A CA 1
ATOM 698 C C . SER A 1 88 ? 23.508 0.106 -30.567 1.00 54.25 88 SER A C 1
ATOM 700 O O . SER A 1 88 ? 23.347 0.936 -31.458 1.00 54.25 88 SER A O 1
ATOM 702 N N . SER A 1 89 ? 24.573 0.107 -29.782 1.00 56.81 89 SER A N 1
ATOM 703 C CA . SER A 1 89 ? 25.828 0.781 -30.072 1.00 56.81 89 SER A CA 1
ATOM 704 C C . SER A 1 89 ? 26.894 -0.300 -30.110 1.00 56.81 89 SER A C 1
ATOM 706 O O . SER A 1 89 ? 27.536 -0.567 -29.103 1.00 56.81 89 SER A O 1
ATOM 708 N N . ASP A 1 90 ? 26.925 -1.014 -31.232 1.00 58.16 90 ASP A N 1
ATOM 709 C CA . ASP A 1 90 ? 28.139 -1.255 -32.015 1.00 58.16 90 ASP A CA 1
ATOM 710 C C . ASP A 1 90 ? 27.700 -1.802 -33.381 1.00 58.16 90 ASP A C 1
ATOM 712 O O . ASP A 1 90 ? 26.943 -2.773 -33.468 1.00 58.16 90 ASP A O 1
ATOM 716 N N . PRO A 1 91 ? 28.098 -1.117 -34.461 1.00 59.44 91 PRO A N 1
ATOM 717 C CA . PRO A 1 91 ? 29.225 -1.674 -35.188 1.00 59.44 91 PRO A CA 1
ATOM 718 C C . PRO A 1 91 ? 30.167 -0.575 -35.687 1.00 59.44 91 PRO A C 1
ATOM 720 O O . PRO A 1 91 ? 29.786 0.222 -36.536 1.00 59.44 91 PRO A O 1
ATOM 723 N N . ASP A 1 92 ? 31.427 -0.595 -35.256 1.00 50.84 92 ASP A N 1
ATOM 724 C CA . ASP A 1 92 ? 32.484 -0.348 -36.235 1.00 50.84 92 ASP A CA 1
ATOM 725 C C . ASP A 1 92 ? 33.746 -1.142 -35.906 1.00 50.84 92 ASP A C 1
ATOM 727 O O . ASP A 1 92 ? 34.648 -0.744 -35.171 1.00 50.84 92 ASP A O 1
ATOM 731 N N . THR A 1 93 ? 33.762 -2.348 -36.458 1.00 61.22 93 THR A N 1
ATOM 732 C CA . THR A 1 93 ? 34.990 -3.046 -36.805 1.00 61.22 93 THR A CA 1
ATOM 733 C C . THR A 1 93 ? 35.444 -2.446 -38.135 1.00 61.22 93 THR A C 1
ATOM 735 O O . THR A 1 93 ? 34.903 -2.843 -39.161 1.00 61.22 93 THR A O 1
ATOM 738 N N . SER A 1 94 ? 36.384 -1.493 -38.143 1.00 54.59 94 SER A N 1
ATOM 739 C CA . SER A 1 94 ? 37.200 -1.147 -39.327 1.00 54.59 94 SER A CA 1
ATOM 740 C C . SER A 1 94 ? 38.299 -0.125 -39.011 1.00 54.59 94 SER A C 1
ATOM 742 O O . SER A 1 94 ? 38.051 1.080 -39.017 1.00 54.59 94 SER A O 1
ATOM 744 N N . SER A 1 95 ? 39.532 -0.607 -38.808 1.00 51.25 95 SER A N 1
ATOM 745 C CA . SER A 1 95 ? 40.764 -0.249 -39.558 1.00 51.25 95 SER A CA 1
ATOM 746 C C . SER A 1 95 ? 42.015 -0.642 -38.778 1.00 51.25 95 SER A C 1
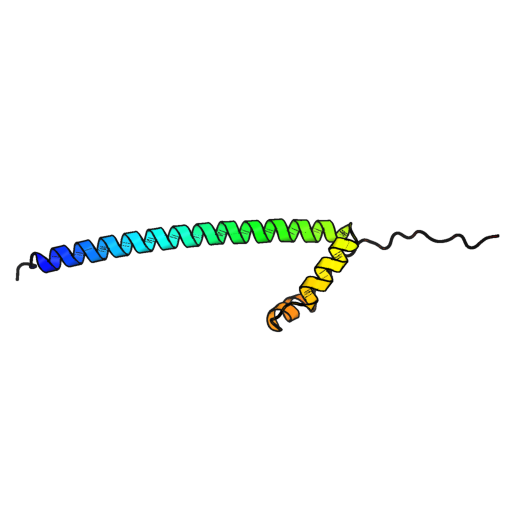ATOM 748 O O . SER A 1 95 ? 42.165 -0.176 -37.628 1.00 51.25 95 SER A O 1
#

Secondary structure (DSSP, 8-state):
-PPPHHHHHHHHHHHHHHHHHHHHHHHHHHHHHHHHHHHHHHHHHHHHHHTT-HHHHHHHHHHHHT-S-HHHHHTTTT-----------------

Radius of gyration: 27.5 Å; chains: 1; bounding box: 79×24×77 Å